Protein AF-A0A6L4Z5T8-F1 (afdb_monomer_lite)

Foldseek 3Di:
DVQADCVDPVRPDDPLVVVCLVVLVLPPQDDPSDHQFKDKDLDQDDPPQQQPFDADPVRHGFWGWHAWDPQQNCSVPPDDSVRTITMTTGVSNVVSCCCRVVVNCVVVVVDDDDD

Sequence (115 aa):
MEKDNPAIYDYDVPARLRELFETKDFGRYAVHGDVPVCFTASNHTSGGNSGSPVVNGRGELIGINFDRNWEGTMSDIMYDPEMCRNISLDIRYVLFIIDKFAGAGYLLEEMEIVE

Radius of gyration: 16.22 Å; chains: 1; bounding box: 43×35×36 Å

pLDDT: mean 97.75, std 1.59, range [83.44, 98.81]

Secondary structure (DSSP, 8-state):
-TT--TTSGGG---HHHHHHHHHT--GGG-BTTB---EEEE-----TT-TTPEEE-TTS-EEEEEEEE-GGGGGGGT---TTT--EEEEEHHHHHHIIIIIT--THHHHTS----

Structure (mmCIF, N/CA/C/O backbone):
data_AF-A0A6L4Z5T8-F1
#
_entry.id   AF-A0A6L4Z5T8-F1
#
loop_
_atom_site.group_PDB
_atom_site.id
_atom_site.type_symbol
_atom_site.label_atom_id
_atom_site.label_alt_id
_atom_site.label_comp_id
_atom_site.label_asym_id
_atom_site.label_entity_id
_atom_site.label_seq_id
_atom_site.pdbx_PDB_ins_code
_atom_site.Cartn_x
_atom_site.Cartn_y
_atom_site.Cartn_z
_atom_site.occupancy
_atom_site.B_iso_or_equiv
_atom_site.auth_seq_id
_atom_site.auth_comp_id
_atom_site.auth_asym_id
_atom_site.auth_atom_id
_atom_site.pdbx_PDB_model_num
ATOM 1 N N . MET A 1 1 ? -7.850 -6.133 -7.694 1.00 95.38 1 MET A N 1
ATOM 2 C CA . MET A 1 1 ? -8.699 -7.158 -8.337 1.00 95.38 1 MET A CA 1
ATOM 3 C C . MET A 1 1 ? -8.575 -7.195 -9.850 1.00 95.38 1 MET A C 1
ATOM 5 O O . MET A 1 1 ? -8.649 -8.279 -10.390 1.00 95.38 1 MET A O 1
ATOM 9 N N . GLU A 1 2 ? -8.312 -6.086 -10.546 1.00 97.94 2 GLU A N 1
ATOM 10 C CA . GLU A 1 2 ? -8.139 -6.094 -12.016 1.00 97.94 2 GLU A CA 1
ATOM 11 C C . GLU A 1 2 ? -7.093 -7.095 -12.538 1.00 97.94 2 GLU A C 1
ATOM 13 O O . GLU A 1 2 ? -7.243 -7.626 -13.632 1.00 97.94 2 GLU A O 1
ATOM 18 N N . LYS A 1 3 ? -6.037 -7.356 -11.754 1.00 97.88 3 LYS A N 1
ATOM 19 C CA . LYS A 1 3 ? -4.994 -8.336 -12.086 1.00 97.88 3 LYS A CA 1
ATOM 20 C C . LYS A 1 3 ? -5.313 -9.772 -11.656 1.00 97.88 3 LYS A C 1
ATOM 22 O O . LYS A 1 3 ? -4.536 -10.642 -12.009 1.00 97.88 3 LYS A O 1
ATOM 27 N N . ASP A 1 4 ? -6.380 -10.022 -10.892 1.00 97.62 4 ASP A N 1
ATOM 28 C CA . ASP A 1 4 ? -6.680 -11.357 -10.352 1.00 97.62 4 ASP A CA 1
ATOM 29 C C . ASP A 1 4 ? -6.933 -12.363 -11.481 1.00 97.62 4 ASP A C 1
ATOM 31 O O . ASP A 1 4 ? -7.796 -12.160 -12.337 1.00 97.62 4 ASP A O 1
ATOM 35 N N . ASN A 1 5 ? -6.158 -13.443 -11.485 1.00 97.56 5 ASN A N 1
ATOM 36 C CA . ASN A 1 5 ? -6.266 -14.520 -12.451 1.00 97.56 5 ASN A CA 1
ATOM 37 C C . ASN A 1 5 ? -5.824 -15.851 -11.814 1.00 97.56 5 ASN A C 1
ATOM 39 O O . ASN A 1 5 ? -4.626 -16.132 -11.783 1.00 97.56 5 ASN A O 1
ATOM 43 N N . PRO A 1 6 ? -6.769 -16.718 -11.397 1.00 95.94 6 PRO A N 1
ATOM 44 C CA . PRO A 1 6 ? -6.464 -18.009 -10.771 1.00 95.94 6 PRO A CA 1
ATOM 45 C C . PRO A 1 6 ? -5.656 -18.979 -11.646 1.00 95.94 6 PRO A C 1
ATOM 47 O O . PRO A 1 6 ? -5.128 -19.971 -11.151 1.00 95.94 6 PRO A O 1
ATOM 50 N N . ALA A 1 7 ? -5.578 -18.737 -12.959 1.00 98.00 7 ALA A N 1
ATOM 51 C CA . ALA A 1 7 ? -4.770 -19.550 -13.865 1.00 98.00 7 ALA A CA 1
ATOM 52 C C . ALA A 1 7 ? -3.282 -19.150 -13.871 1.00 98.00 7 ALA A C 1
ATOM 54 O O . ALA A 1 7 ? -2.461 -19.894 -14.407 1.00 98.00 7 ALA A O 1
ATOM 55 N N . ILE A 1 8 ? -2.925 -17.990 -13.307 1.00 98.06 8 ILE A N 1
ATOM 56 C CA . ILE A 1 8 ? -1.548 -17.495 -13.226 1.00 98.06 8 ILE A CA 1
ATOM 57 C C . ILE A 1 8 ? -1.142 -17.456 -11.755 1.00 98.06 8 ILE A C 1
ATOM 59 O O . ILE A 1 8 ? -1.673 -16.656 -10.996 1.00 98.06 8 ILE A O 1
ATOM 63 N N . TYR A 1 9 ? -0.166 -18.284 -11.371 1.00 96.38 9 TYR A N 1
ATOM 64 C CA . TYR A 1 9 ? 0.299 -18.414 -9.982 1.00 96.38 9 TYR A CA 1
ATOM 65 C C . TYR A 1 9 ? 0.595 -17.062 -9.307 1.00 96.38 9 TYR A C 1
ATOM 67 O O . TYR A 1 9 ? 0.124 -16.820 -8.201 1.00 96.38 9 TYR A O 1
ATOM 75 N N . ASP A 1 10 ? 1.298 -16.155 -9.995 1.00 97.12 10 ASP A N 1
ATOM 76 C CA . ASP A 1 10 ? 1.667 -14.834 -9.456 1.00 97.12 10 ASP A CA 1
ATOM 77 C C . ASP A 1 10 ? 0.472 -13.881 -9.269 1.00 97.12 10 ASP A C 1
ATOM 79 O O . ASP A 1 10 ? 0.594 -12.842 -8.617 1.00 97.12 10 ASP A O 1
ATOM 83 N N . TYR A 1 11 ? -0.678 -14.206 -9.862 1.00 97.75 11 TYR A N 1
ATOM 84 C CA . TYR A 1 11 ? -1.869 -13.364 -9.887 1.00 97.75 11 TYR A CA 1
ATOM 85 C C . TYR A 1 11 ? -3.116 -14.044 -9.306 1.00 97.75 11 TYR A C 1
ATOM 87 O O . TYR A 1 11 ? -4.203 -13.479 -9.408 1.00 97.75 11 TYR A O 1
ATOM 95 N N . ASP A 1 12 ? -2.988 -15.209 -8.668 1.00 98.00 12 ASP A N 1
ATOM 96 C CA . ASP A 1 12 ? -4.098 -15.834 -7.947 1.00 98.00 12 ASP A CA 1
ATOM 97 C C . ASP A 1 12 ? -4.300 -15.155 -6.585 1.00 98.00 12 ASP A C 1
ATOM 99 O O . ASP A 1 12 ? -3.529 -15.340 -5.640 1.00 98.00 12 ASP A O 1
ATOM 103 N N . VAL A 1 13 ? -5.339 -14.326 -6.478 1.00 98.12 13 VAL A N 1
ATOM 104 C CA . VAL A 1 13 ? -5.644 -13.612 -5.234 1.00 98.12 13 VAL A CA 1
ATOM 105 C C . VAL A 1 13 ? -6.329 -14.548 -4.223 1.00 98.12 13 VAL A C 1
ATOM 107 O O . VAL A 1 13 ? -7.315 -15.202 -4.557 1.00 98.12 13 VAL A O 1
ATOM 110 N N . PRO A 1 14 ? -5.917 -14.583 -2.941 1.00 98.12 14 PRO A N 1
ATOM 111 C CA . PRO A 1 14 ? -6.576 -15.422 -1.942 1.00 98.12 14 PRO A CA 1
ATOM 112 C C . PRO A 1 14 ? -8.081 -15.139 -1.810 1.00 98.12 14 PRO A C 1
ATOM 114 O O . PRO A 1 14 ? -8.5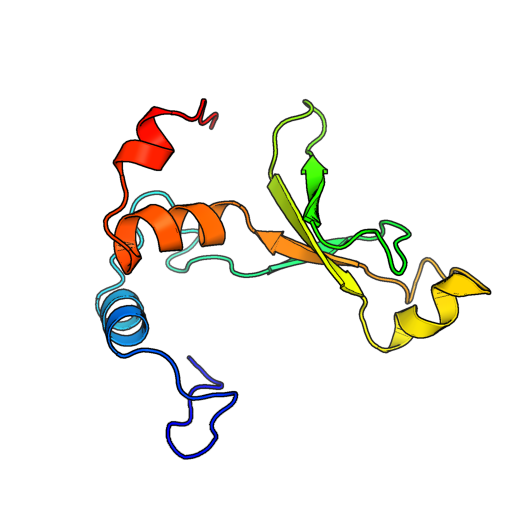03 -13.983 -1.734 1.00 98.12 14 PRO A O 1
ATOM 117 N N . ALA A 1 15 ? -8.894 -16.194 -1.688 1.00 97.81 15 ALA A N 1
ATOM 118 C CA . ALA A 1 15 ? -10.358 -16.089 -1.626 1.00 97.81 15 ALA A CA 1
ATOM 119 C C . ALA A 1 15 ? -10.861 -15.129 -0.531 1.00 97.81 15 ALA A C 1
ATOM 121 O O . ALA A 1 15 ? -11.767 -14.338 -0.774 1.00 97.81 15 ALA A O 1
ATOM 122 N N . ARG A 1 16 ? -10.222 -15.132 0.646 1.00 97.94 16 ARG A N 1
ATOM 123 C CA . ARG A 1 16 ? -10.554 -14.211 1.744 1.00 97.94 16 ARG A CA 1
ATOM 124 C C . ARG A 1 16 ? -10.357 -12.740 1.363 1.00 97.94 16 ARG A C 1
ATOM 126 O O . ARG A 1 16 ? -11.145 -11.892 1.761 1.00 97.94 16 ARG A O 1
ATOM 133 N N . LEU A 1 17 ? -9.326 -12.424 0.579 1.00 98.19 17 LEU A N 1
ATOM 134 C CA . LEU A 1 17 ? -9.083 -11.053 0.131 1.00 98.19 17 LEU A CA 1
ATOM 135 C C . LEU A 1 17 ? -10.091 -10.628 -0.95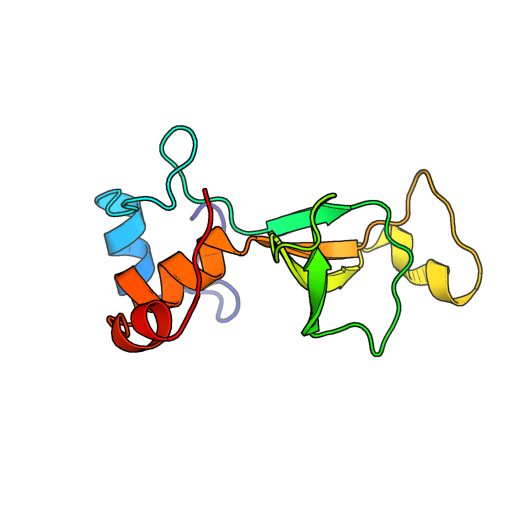1 1.00 98.19 17 LEU A C 1
ATOM 137 O O . LEU A 1 17 ? -10.489 -9.464 -0.972 1.00 98.19 17 LEU A O 1
ATOM 141 N N . ARG A 1 18 ? -10.552 -11.566 -1.797 1.00 97.75 18 ARG A N 1
ATOM 142 C CA . ARG A 1 18 ? -11.677 -11.333 -2.725 1.00 97.75 18 ARG A CA 1
ATOM 143 C C . ARG A 1 18 ? -12.958 -11.001 -1.963 1.00 97.75 18 ARG A C 1
ATOM 145 O O . ARG A 1 18 ? -13.560 -9.969 -2.230 1.00 97.75 18 ARG A O 1
ATOM 152 N N . GLU A 1 19 ? -13.309 -11.810 -0.966 1.00 98.25 19 GLU A N 1
ATOM 153 C CA . GLU A 1 19 ? -14.491 -11.599 -0.120 1.00 98.25 19 GLU A CA 1
ATOM 154 C C . GLU A 1 19 ? -14.465 -10.224 0.566 1.00 98.25 19 GLU A C 1
ATOM 156 O O . GLU A 1 19 ? -15.440 -9.475 0.497 1.00 98.25 19 GLU A O 1
ATOM 161 N N . LEU A 1 20 ? -13.339 -9.848 1.187 1.00 98.31 20 LEU A N 1
ATOM 162 C CA . LEU A 1 20 ? -13.180 -8.531 1.815 1.00 98.31 20 LEU A CA 1
ATOM 163 C C . LEU A 1 20 ? -13.358 -7.385 0.809 1.00 98.31 20 LEU A C 1
ATOM 165 O O . LEU A 1 20 ? -13.954 -6.360 1.134 1.00 98.31 20 LEU A O 1
ATOM 169 N N . PHE A 1 21 ? -12.862 -7.555 -0.419 1.00 97.88 21 PHE A N 1
ATOM 170 C CA . PHE A 1 21 ? -13.015 -6.563 -1.479 1.00 97.88 21 PHE A CA 1
ATOM 171 C C . PHE A 1 21 ? -14.455 -6.453 -1.997 1.00 97.88 21 PHE A C 1
ATOM 173 O O . PHE A 1 21 ? -14.931 -5.340 -2.219 1.00 97.88 21 PHE A O 1
ATOM 180 N N . GLU A 1 22 ? -15.147 -7.577 -2.183 1.00 97.44 22 GLU A N 1
ATOM 181 C CA . GLU A 1 22 ? -16.538 -7.628 -2.654 1.00 97.44 22 GLU A CA 1
ATOM 182 C C . GLU A 1 22 ? -17.509 -7.051 -1.622 1.00 97.44 22 GLU A C 1
ATOM 184 O O . GLU A 1 22 ? -18.402 -6.277 -1.963 1.00 97.44 22 GLU A O 1
ATOM 189 N N . THR A 1 23 ? -17.304 -7.389 -0.348 1.00 97.94 23 THR A N 1
ATOM 190 C CA . THR A 1 23 ? -18.126 -6.908 0.774 1.00 97.94 23 THR A CA 1
ATOM 191 C C . THR A 1 23 ? -17.763 -5.496 1.226 1.00 97.94 23 THR A C 1
ATOM 193 O O . THR A 1 23 ? -18.519 -4.891 1.986 1.00 97.94 23 THR A O 1
ATOM 196 N N . LYS A 1 24 ? -16.626 -4.962 0.757 1.00 97.75 24 LYS A N 1
ATOM 197 C CA . LYS A 1 24 ? -16.068 -3.664 1.165 1.00 97.75 24 LYS A CA 1
ATOM 198 C C . LYS A 1 24 ? -15.861 -3.557 2.683 1.00 97.75 24 LYS A C 1
ATOM 200 O O . LYS A 1 24 ? -15.949 -2.464 3.247 1.00 97.75 24 LYS A O 1
ATOM 205 N N . ASP A 1 25 ? -15.546 -4.671 3.353 1.00 97.75 25 ASP A N 1
ATOM 206 C CA . ASP A 1 25 ? -15.234 -4.702 4.790 1.00 97.75 25 ASP A CA 1
ATOM 207 C C . ASP A 1 25 ? -13.817 -4.167 5.073 1.00 97.75 25 ASP A C 1
ATOM 209 O O . ASP A 1 25 ? -12.902 -4.875 5.493 1.00 97.75 25 ASP A O 1
ATOM 213 N N . PHE A 1 26 ? -13.623 -2.882 4.792 1.00 98.00 26 PHE A N 1
ATOM 214 C CA . PHE A 1 26 ? -12.337 -2.194 4.884 1.00 98.00 26 PHE A CA 1
ATOM 215 C C . PHE A 1 26 ? -12.144 -1.445 6.206 1.00 98.00 26 PHE A C 1
ATOM 217 O O . PHE A 1 26 ? -11.025 -1.062 6.538 1.00 98.00 26 PHE A O 1
ATOM 224 N N . GLY A 1 27 ? -13.214 -1.232 6.979 1.00 96.50 27 GLY A N 1
ATOM 225 C CA . GLY A 1 27 ? -13.156 -0.525 8.260 1.00 96.50 27 GLY A CA 1
ATOM 226 C C . GLY A 1 27 ? -12.474 0.846 8.161 1.00 96.50 27 GLY A C 1
ATOM 227 O O . GLY A 1 27 ? -12.707 1.607 7.222 1.00 96.50 27 GLY A O 1
ATOM 228 N N . ARG A 1 28 ? -11.605 1.152 9.134 1.00 95.94 28 ARG A N 1
ATOM 229 C CA . ARG A 1 28 ? -10.890 2.440 9.226 1.00 95.94 28 ARG A CA 1
ATOM 230 C C . ARG A 1 28 ? -9.794 2.644 8.171 1.00 95.94 28 ARG A C 1
ATOM 232 O O . ARG A 1 28 ? -9.244 3.734 8.080 1.00 95.94 28 ARG A O 1
ATOM 239 N N . TYR A 1 29 ? -9.457 1.615 7.395 1.00 97.75 29 TYR A N 1
ATOM 240 C CA . TYR A 1 29 ? -8.388 1.674 6.389 1.00 97.75 29 TYR A CA 1
ATOM 241 C C . TYR A 1 29 ? -8.881 2.201 5.034 1.00 97.75 29 TYR A C 1
ATOM 243 O O . TYR A 1 29 ? -8.075 2.440 4.134 1.00 97.75 29 TYR A O 1
ATOM 251 N N . ALA A 1 30 ? -10.199 2.372 4.883 1.00 97.62 30 ALA A N 1
ATOM 252 C CA . ALA A 1 30 ? -10.820 2.844 3.657 1.00 97.62 30 ALA A CA 1
ATOM 253 C C . ALA A 1 30 ? -10.545 4.332 3.395 1.00 97.62 30 ALA A C 1
ATOM 255 O O . ALA A 1 30 ? -10.699 5.187 4.265 1.00 97.62 30 ALA A O 1
ATOM 256 N N . VAL A 1 31 ? -10.238 4.648 2.144 1.00 96.94 31 VAL A N 1
ATOM 257 C CA . VAL A 1 31 ? -10.069 5.994 1.604 1.00 96.94 31 VAL A CA 1
ATOM 258 C C . VAL A 1 31 ? -10.899 6.069 0.333 1.00 96.94 31 VAL A C 1
ATOM 260 O O . VAL A 1 31 ? -10.670 5.317 -0.609 1.00 96.94 31 VAL A O 1
ATOM 263 N N . HIS A 1 32 ? -11.902 6.946 0.314 1.00 95.12 32 HIS A N 1
ATOM 264 C CA . HIS A 1 32 ? -12.832 7.079 -0.818 1.00 95.12 32 HIS A CA 1
ATOM 265 C C . HIS A 1 32 ? -13.496 5.757 -1.258 1.00 95.12 32 HIS A C 1
ATOM 267 O O . HIS A 1 32 ? -13.853 5.599 -2.420 1.00 95.12 32 HIS A O 1
ATOM 273 N N . GLY A 1 33 ? -13.700 4.824 -0.321 1.00 95.00 33 GLY A N 1
ATOM 274 C CA . GLY A 1 33 ? -14.362 3.540 -0.578 1.00 95.00 33 GLY A CA 1
ATOM 275 C C . GLY A 1 33 ? -13.434 2.384 -0.964 1.00 95.00 33 GLY A C 1
ATOM 276 O O . GLY A 1 33 ? -13.935 1.279 -1.156 1.00 95.00 33 GLY A O 1
ATOM 277 N N . ASP A 1 34 ? -12.116 2.600 -1.017 1.00 96.69 34 ASP A N 1
ATOM 278 C CA . ASP A 1 34 ? -11.113 1.568 -1.316 1.00 96.69 34 ASP A CA 1
ATOM 279 C C . ASP A 1 34 ? -9.946 1.585 -0.318 1.00 96.69 34 ASP A C 1
ATOM 281 O O . ASP A 1 34 ? -9.796 2.522 0.461 1.00 96.69 34 ASP A O 1
ATOM 285 N N . VAL A 1 35 ? -9.109 0.542 -0.321 1.00 97.94 35 VAL A N 1
ATOM 286 C CA . VAL A 1 35 ? -7.902 0.471 0.522 1.00 97.94 35 VAL A CA 1
ATOM 287 C C . VAL A 1 35 ? -6.670 0.765 -0.338 1.00 97.94 35 VAL A C 1
ATOM 289 O O . VAL A 1 35 ? -6.423 0.035 -1.303 1.00 97.94 35 VAL A O 1
ATOM 292 N N . PRO A 1 36 ? -5.877 1.805 -0.026 1.00 98.25 36 PRO A N 1
ATOM 293 C CA . PRO A 1 36 ? -4.631 2.072 -0.737 1.00 98.25 36 PRO A CA 1
ATOM 294 C C . PRO A 1 36 ? -3.631 0.951 -0.452 1.00 98.25 36 PRO A C 1
ATOM 296 O O . PRO A 1 36 ? -3.459 0.580 0.700 1.00 98.25 36 PRO A O 1
ATOM 299 N N . VAL A 1 37 ? -2.985 0.413 -1.492 1.00 98.62 37 VAL A N 1
ATOM 300 C CA . VAL A 1 37 ? -2.068 -0.741 -1.377 1.00 98.62 37 VAL A CA 1
ATOM 301 C C . VAL A 1 37 ? -0.608 -0.294 -1.311 1.00 98.62 37 VAL A C 1
ATOM 303 O O . VAL A 1 37 ? 0.120 -0.644 -0.385 1.00 98.62 37 VAL A O 1
ATOM 306 N N . CYS A 1 38 ? -0.188 0.505 -2.291 1.00 98.81 38 CYS A N 1
ATOM 307 C CA . CYS A 1 38 ? 1.174 1.010 -2.420 1.00 98.81 38 CYS A CA 1
ATOM 308 C C . CYS A 1 38 ? 1.159 2.478 -2.837 1.00 98.81 38 CYS A C 1
ATOM 310 O O . CYS A 1 38 ? 0.189 2.964 -3.421 1.00 98.81 38 CYS A O 1
ATOM 312 N N . PHE A 1 39 ? 2.284 3.149 -2.621 1.00 98.81 39 PHE A N 1
ATOM 313 C CA . PHE A 1 39 ? 2.563 4.471 -3.160 1.00 98.81 39 PHE A CA 1
ATOM 314 C C . PHE A 1 39 ? 4.025 4.571 -3.604 1.00 98.81 39 PHE A C 1
ATOM 316 O O . PHE A 1 39 ? 4.867 3.738 -3.259 1.00 98.81 39 PHE A O 1
ATOM 323 N N . THR A 1 40 ? 4.323 5.609 -4.380 1.00 98.62 40 THR A N 1
ATOM 324 C CA . THR A 1 40 ? 5.686 5.946 -4.795 1.00 98.62 40 THR A CA 1
ATOM 325 C C . THR A 1 40 ? 6.110 7.287 -4.228 1.00 98.62 40 THR A C 1
ATOM 327 O O . THR A 1 40 ? 5.276 8.184 -4.098 1.00 98.62 40 THR A O 1
ATOM 330 N N . ALA A 1 41 ? 7.403 7.462 -3.983 1.00 98.19 41 ALA A N 1
ATOM 331 C CA . ALA A 1 41 ? 7.977 8.746 -3.606 1.00 98.19 41 ALA A CA 1
ATOM 332 C C . ALA A 1 41 ? 9.313 8.991 -4.328 1.00 98.19 41 ALA A C 1
ATOM 334 O O . ALA A 1 41 ? 9.831 8.132 -5.043 1.00 98.19 41 ALA A O 1
ATOM 335 N N . SER A 1 42 ? 9.847 10.205 -4.198 1.00 98.06 42 SER A N 1
ATOM 336 C CA . SER A 1 42 ? 11.114 10.624 -4.812 1.00 98.06 42 SER A CA 1
ATOM 337 C C . SER A 1 42 ? 12.313 10.374 -3.889 1.00 98.06 42 SER A C 1
ATOM 339 O O . SER A 1 42 ? 13.269 11.149 -3.883 1.00 98.06 42 SER A O 1
ATOM 341 N N . ASN A 1 43 ? 12.242 9.350 -3.036 1.00 98.25 43 ASN A N 1
ATOM 342 C CA . ASN A 1 43 ? 13.350 8.973 -2.169 1.00 98.25 43 ASN A CA 1
ATOM 343 C C . ASN A 1 43 ? 14.381 8.180 -2.980 1.00 98.25 43 ASN A C 1
ATOM 345 O O . ASN A 1 43 ? 14.040 7.226 -3.682 1.00 98.25 43 ASN A O 1
ATOM 349 N N . HIS A 1 44 ? 15.658 8.540 -2.854 1.00 98.44 44 HIS A N 1
ATOM 350 C CA . HIS A 1 44 ? 16.744 7.786 -3.474 1.00 98.44 44 HIS A CA 1
ATOM 351 C C . HIS A 1 44 ? 17.014 6.517 -2.662 1.00 98.44 44 HIS A C 1
ATOM 353 O O . HIS A 1 44 ? 17.551 6.575 -1.559 1.00 98.44 44 HIS A O 1
ATOM 359 N N . THR A 1 45 ? 16.610 5.369 -3.201 1.00 98.31 45 THR A N 1
ATOM 360 C CA . THR A 1 45 ? 16.821 4.052 -2.587 1.00 98.31 45 THR A CA 1
ATOM 361 C C . THR A 1 45 ? 17.657 3.154 -3.498 1.00 98.31 45 THR A C 1
ATOM 363 O O . THR A 1 45 ? 17.852 3.439 -4.680 1.00 98.31 45 THR A O 1
ATOM 366 N N . SER A 1 46 ? 18.172 2.068 -2.925 1.00 97.69 46 SER A N 1
ATOM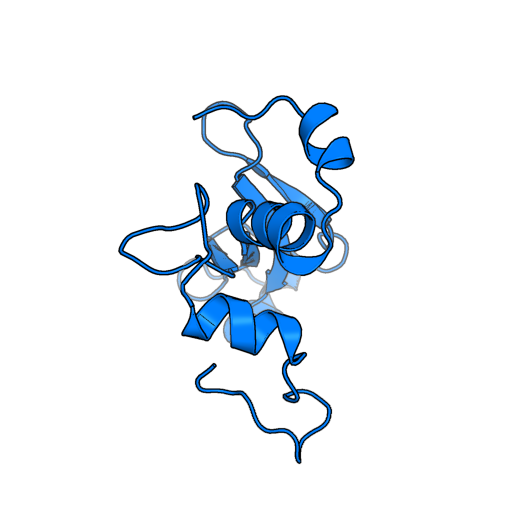 367 C CA . SER A 1 46 ? 18.880 0.986 -3.617 1.00 97.69 46 SER A CA 1
ATOM 368 C C . SER A 1 46 ? 18.722 -0.336 -2.850 1.00 97.69 46 SER A C 1
ATOM 370 O O . SER A 1 46 ? 18.053 -0.376 -1.810 1.00 97.69 46 SER A O 1
ATOM 372 N N . GLY A 1 47 ? 19.343 -1.414 -3.336 1.00 96.75 47 GLY A N 1
ATOM 373 C CA . GLY A 1 47 ? 19.446 -2.682 -2.616 1.00 96.75 47 GLY A CA 1
ATOM 374 C C . GLY A 1 47 ? 19.940 -2.472 -1.179 1.00 96.75 47 GLY A C 1
ATOM 375 O O . GLY A 1 47 ? 20.859 -1.696 -0.933 1.00 96.75 47 GLY A O 1
ATOM 376 N N . GLY A 1 48 ? 19.278 -3.126 -0.223 1.00 97.38 48 GLY A N 1
ATOM 377 C CA . GLY A 1 48 ? 19.478 -2.906 1.216 1.00 97.38 48 GLY A CA 1
ATOM 378 C C . GLY A 1 48 ? 18.429 -2.000 1.874 1.00 97.38 48 GLY A C 1
ATOM 379 O O . GLY A 1 48 ? 18.320 -2.016 3.092 1.00 97.38 48 GLY A O 1
ATOM 380 N N . ASN A 1 49 ? 17.610 -1.278 1.097 1.00 98.38 49 ASN A N 1
ATOM 381 C CA . ASN A 1 49 ? 16.492 -0.477 1.626 1.00 98.38 49 ASN A CA 1
ATOM 382 C C . ASN A 1 49 ? 15.158 -1.240 1.717 1.00 98.38 49 ASN A C 1
ATOM 384 O O . ASN A 1 49 ? 14.117 -0.643 2.001 1.00 98.38 49 ASN A O 1
ATOM 388 N N . SER A 1 50 ? 15.136 -2.540 1.422 1.00 98.25 50 SER A N 1
ATOM 389 C CA . SER A 1 50 ? 13.937 -3.356 1.622 1.00 98.25 50 SER A CA 1
ATOM 390 C C . SER A 1 50 ? 13.621 -3.430 3.117 1.00 98.25 50 SER A C 1
ATOM 392 O O . SER A 1 50 ? 14.465 -3.836 3.911 1.00 98.25 50 SER A O 1
ATOM 394 N N . GLY A 1 51 ? 12.413 -3.020 3.497 1.00 98.19 51 GLY A N 1
ATOM 395 C CA . GLY A 1 51 ? 11.986 -2.904 4.890 1.00 98.19 51 GLY A CA 1
ATOM 396 C C . GLY A 1 51 ? 12.245 -1.537 5.531 1.00 98.19 51 GLY A C 1
ATOM 397 O O . GLY A 1 51 ? 11.867 -1.347 6.685 1.00 98.19 51 GLY A O 1
ATOM 398 N N . SER A 1 52 ? 12.850 -0.573 4.823 1.00 98.75 52 SER A N 1
ATOM 399 C CA . SER A 1 52 ? 13.077 0.765 5.383 1.00 98.75 52 SER A CA 1
ATOM 400 C C . SER A 1 52 ? 11.748 1.457 5.731 1.00 98.75 52 SER A C 1
ATOM 402 O O . SER A 1 52 ? 10.835 1.465 4.895 1.00 98.75 52 SER A O 1
ATOM 404 N N . PRO A 1 53 ? 11.625 2.075 6.922 1.00 98.56 53 PRO A N 1
ATOM 405 C CA . PRO A 1 53 ? 10.428 2.814 7.296 1.00 98.56 53 PRO A CA 1
ATOM 406 C C . PRO A 1 53 ? 10.320 4.107 6.483 1.00 98.56 53 PRO A C 1
ATOM 408 O O . PRO A 1 53 ? 11.283 4.867 6.364 1.00 98.56 53 PRO A O 1
ATOM 411 N N . VAL A 1 54 ? 9.130 4.381 5.955 1.00 98.69 54 VAL A N 1
ATOM 412 C CA . VAL A 1 54 ? 8.782 5.673 5.357 1.00 98.69 54 VAL A CA 1
ATOM 413 C C . VAL A 1 54 ? 7.979 6.454 6.383 1.00 98.69 54 VAL A C 1
ATOM 415 O O . VAL A 1 54 ? 6.927 5.990 6.820 1.00 98.69 54 VAL A O 1
ATOM 418 N N . VAL A 1 55 ? 8.471 7.632 6.769 1.00 98.50 55 VAL A N 1
ATOM 419 C CA . VAL A 1 55 ? 7.860 8.467 7.811 1.00 98.50 55 VAL A CA 1
ATOM 420 C C . VAL A 1 55 ? 7.342 9.791 7.257 1.00 98.50 55 VAL A C 1
ATOM 422 O O . VAL A 1 55 ? 7.878 10.320 6.283 1.00 98.50 55 VAL A O 1
ATOM 425 N N . ASN A 1 56 ? 6.296 10.334 7.880 1.00 98.19 56 ASN A N 1
ATOM 426 C CA . ASN A 1 56 ? 5.791 11.670 7.564 1.00 98.19 56 ASN A CA 1
ATOM 427 C C . ASN A 1 56 ? 6.606 12.781 8.261 1.00 98.19 56 ASN A C 1
ATOM 429 O O . ASN A 1 56 ? 7.575 12.521 8.974 1.00 98.19 56 ASN A O 1
ATOM 433 N N . GLY A 1 57 ? 6.194 14.044 8.091 1.00 98.19 57 GLY A N 1
ATOM 434 C CA . GLY A 1 57 ? 6.874 15.208 8.682 1.00 98.19 57 GLY A CA 1
ATOM 435 C C . GLY A 1 57 ? 6.903 15.256 10.219 1.00 98.19 57 GLY A C 1
ATOM 436 O O . GLY A 1 57 ? 7.590 16.111 10.772 1.00 98.19 57 GLY A O 1
ATOM 437 N N . ARG A 1 58 ? 6.181 14.361 10.906 1.00 98.12 58 ARG A N 1
ATOM 438 C CA . ARG A 1 58 ? 6.185 14.200 12.370 1.00 98.12 58 ARG A CA 1
ATOM 439 C C . ARG A 1 58 ? 6.966 12.968 12.839 1.00 98.12 58 ARG A C 1
ATOM 441 O O . ARG A 1 58 ? 7.067 12.747 14.039 1.00 98.12 58 ARG A O 1
ATOM 448 N N . GLY A 1 59 ? 7.536 12.185 11.922 1.00 98.06 59 GLY A N 1
ATOM 449 C CA . GLY A 1 59 ? 8.246 10.947 12.252 1.00 98.06 59 GLY A CA 1
ATOM 450 C C . GLY A 1 59 ? 7.338 9.726 12.431 1.00 98.06 59 GLY A C 1
ATOM 451 O O . GLY A 1 59 ? 7.810 8.691 12.891 1.00 98.06 59 GLY A O 1
ATOM 452 N N . GLU A 1 60 ? 6.060 9.814 12.059 1.00 98.69 60 GLU A N 1
ATOM 453 C CA . GLU A 1 60 ? 5.110 8.700 12.157 1.00 98.69 60 GLU A CA 1
ATOM 454 C C . GLU A 1 60 ? 5.212 7.808 10.914 1.00 98.69 60 GLU A C 1
ATOM 456 O O . GLU A 1 60 ? 5.365 8.310 9.795 1.00 98.69 60 GLU A O 1
ATOM 461 N N . LEU A 1 61 ? 5.114 6.490 11.098 1.00 98.62 61 LEU A N 1
ATOM 462 C CA . LEU A 1 61 ? 5.222 5.506 10.021 1.00 98.62 61 LEU A CA 1
ATOM 463 C C . LEU A 1 61 ? 4.019 5.592 9.071 1.00 98.62 61 LEU A C 1
ATOM 465 O O . LEU A 1 61 ? 2.882 5.387 9.483 1.00 98.62 61 LEU A O 1
ATOM 469 N N . ILE A 1 62 ? 4.279 5.834 7.786 1.00 98.56 62 ILE A N 1
ATOM 470 C CA . ILE A 1 62 ? 3.255 5.897 6.728 1.00 98.56 62 ILE A CA 1
ATOM 471 C C . ILE A 1 62 ? 3.423 4.822 5.653 1.00 98.56 62 ILE A C 1
ATOM 473 O O . ILE A 1 62 ? 2.505 4.576 4.870 1.00 98.56 62 ILE A O 1
ATOM 477 N N . GLY A 1 63 ? 4.571 4.149 5.613 1.00 98.62 63 GLY A N 1
ATOM 478 C CA . GLY A 1 63 ? 4.792 3.060 4.676 1.00 98.62 63 GLY A CA 1
ATOM 479 C C . GLY A 1 63 ? 6.076 2.291 4.920 1.00 98.62 63 GLY A C 1
ATOM 480 O O . GLY A 1 63 ? 6.885 2.645 5.776 1.00 98.62 63 GLY A O 1
ATOM 481 N N . ILE A 1 64 ? 6.254 1.228 4.143 1.00 98.81 64 ILE A N 1
ATOM 482 C CA . ILE A 1 64 ? 7.427 0.352 4.206 1.00 98.81 64 ILE A CA 1
ATOM 483 C C . ILE A 1 64 ? 7.988 0.218 2.796 1.00 98.81 64 ILE A C 1
ATOM 485 O O . ILE A 1 64 ? 7.304 -0.273 1.896 1.00 98.81 64 ILE A O 1
ATOM 489 N N . ASN A 1 65 ? 9.224 0.663 2.595 1.00 98.81 65 ASN A N 1
ATOM 490 C CA . ASN A 1 65 ? 9.882 0.576 1.300 1.00 98.81 65 ASN A CA 1
ATOM 491 C C . ASN A 1 65 ? 10.173 -0.885 0.940 1.00 98.81 65 ASN A C 1
ATOM 493 O O . ASN A 1 65 ? 10.680 -1.634 1.777 1.00 98.81 65 ASN A O 1
ATOM 497 N N . PHE A 1 66 ? 9.921 -1.284 -0.306 1.00 98.69 66 PHE A N 1
ATOM 498 C CA . PHE A 1 66 ? 10.251 -2.641 -0.752 1.00 98.69 66 PHE A CA 1
ATOM 499 C C . PHE A 1 66 ? 10.956 -2.706 -2.105 1.00 98.69 66 PHE A C 1
ATOM 501 O O . PHE A 1 66 ? 11.704 -3.660 -2.312 1.00 98.69 66 PHE A O 1
ATOM 508 N N . ASP A 1 67 ? 10.783 -1.715 -2.987 1.00 98.50 67 ASP A N 1
ATOM 509 C CA . ASP A 1 67 ? 11.348 -1.779 -4.340 1.00 98.50 67 ASP A CA 1
ATOM 510 C C . ASP A 1 67 ? 11.559 -0.395 -4.987 1.00 98.50 67 ASP A C 1
ATOM 512 O O . ASP A 1 67 ? 11.404 0.648 -4.345 1.00 98.50 67 ASP A O 1
ATOM 516 N N . ARG A 1 68 ? 11.926 -0.387 -6.270 1.00 98.06 68 ARG A N 1
ATOM 517 C CA . ARG A 1 68 ? 12.094 0.780 -7.142 1.00 98.06 68 ARG A CA 1
ATOM 518 C C . ARG A 1 68 ? 11.385 0.560 -8.471 1.00 98.06 68 ARG A C 1
ATOM 520 O O . ARG A 1 68 ? 11.214 -0.570 -8.915 1.00 98.06 68 ARG A O 1
ATOM 527 N N . ASN A 1 69 ? 10.983 1.648 -9.123 1.00 98.31 69 ASN A N 1
ATOM 528 C CA . ASN A 1 69 ? 10.421 1.556 -10.466 1.00 98.31 69 ASN A CA 1
ATOM 529 C C . ASN A 1 69 ? 11.476 1.145 -11.503 1.00 98.31 69 ASN A C 1
ATOM 531 O O . ASN A 1 69 ? 12.682 1.296 -11.303 1.00 98.31 69 ASN A O 1
ATOM 535 N N . TRP A 1 70 ? 10.993 0.664 -12.647 1.00 98.25 70 TRP A N 1
ATOM 536 C CA . TRP A 1 70 ? 11.829 0.169 -13.737 1.00 98.25 70 TRP A CA 1
ATOM 537 C C . TRP A 1 70 ? 12.805 1.231 -14.271 1.00 98.25 70 TRP A C 1
ATOM 539 O O . TRP A 1 70 ? 14.002 0.972 -14.408 1.00 98.25 70 TRP A O 1
ATOM 549 N N . GLU A 1 71 ? 12.320 2.451 -14.505 1.00 97.62 71 GLU A N 1
ATOM 550 C CA . GLU A 1 71 ? 13.124 3.571 -15.008 1.00 97.62 71 GLU A CA 1
ATOM 551 C C . GLU A 1 71 ? 14.199 4.013 -1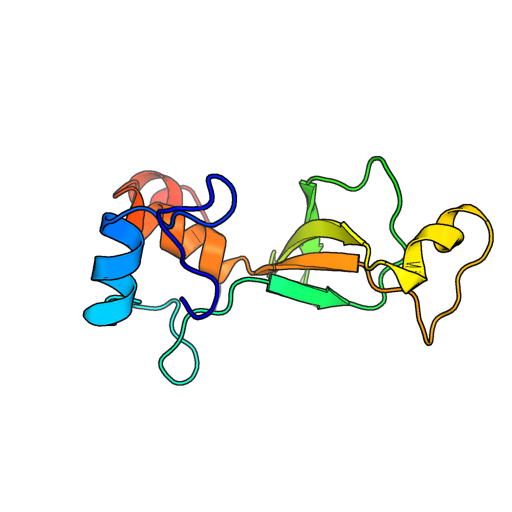4.000 1.00 97.62 71 GLU A C 1
ATOM 553 O O . GLU A 1 71 ? 15.237 4.545 -14.384 1.00 97.62 71 GLU A O 1
ATOM 558 N N . GLY A 1 72 ? 13.979 3.756 -12.708 1.00 96.50 72 GLY A N 1
ATOM 559 C CA . GLY A 1 72 ? 14.890 4.106 -11.621 1.00 96.50 72 GLY A CA 1
ATOM 560 C C . GLY A 1 72 ? 15.995 3.085 -11.358 1.00 96.50 72 GLY A C 1
ATOM 561 O O . GLY A 1 72 ? 16.811 3.299 -10.467 1.00 96.50 72 GLY A O 1
ATOM 562 N N . THR A 1 73 ? 16.070 1.981 -12.106 1.00 96.31 73 THR A N 1
ATOM 563 C CA . THR A 1 73 ? 17.082 0.927 -11.876 1.00 96.31 73 THR A CA 1
ATOM 564 C C . THR A 1 73 ? 18.523 1.428 -12.022 1.00 96.31 73 THR A C 1
ATOM 566 O O . THR A 1 73 ? 19.426 0.930 -11.353 1.00 96.31 73 THR A O 1
ATOM 569 N N . MET A 1 74 ? 18.741 2.470 -12.827 1.00 96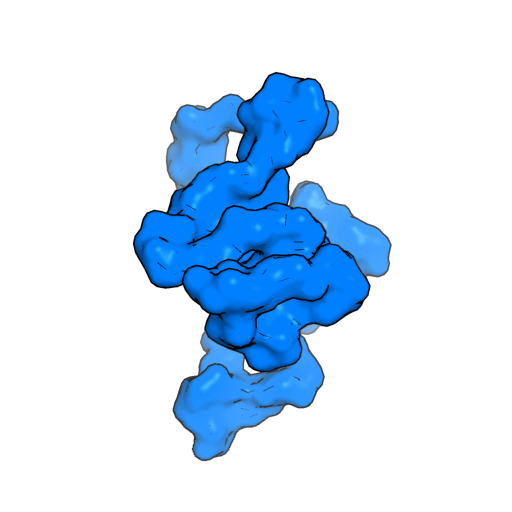.75 74 MET A N 1
ATOM 570 C CA . MET A 1 74 ? 20.036 3.139 -12.991 1.00 96.75 74 MET A CA 1
ATOM 571 C C . MET A 1 74 ? 20.462 4.022 -11.805 1.00 96.75 74 MET A C 1
ATOM 573 O O . MET A 1 74 ? 21.595 4.513 -11.799 1.00 96.75 74 MET A O 1
ATOM 577 N N . SER A 1 75 ? 19.602 4.216 -10.795 1.00 96.12 75 SER A N 1
ATOM 578 C CA . SER A 1 75 ? 19.846 5.135 -9.672 1.00 96.12 75 SER A CA 1
ATOM 579 C C . SER A 1 75 ? 21.045 4.757 -8.801 1.00 96.12 75 SER A C 1
ATOM 581 O O . SER A 1 75 ? 21.472 5.559 -7.974 1.00 96.12 75 SER A O 1
ATOM 583 N N . ASP A 1 76 ? 21.584 3.549 -8.966 1.00 97.19 76 ASP A N 1
ATOM 584 C CA . ASP A 1 76 ? 22.817 3.104 -8.306 1.00 97.19 76 ASP A CA 1
ATOM 585 C C . ASP A 1 76 ? 24.056 3.829 -8.850 1.00 97.19 76 ASP A C 1
ATOM 587 O O . ASP A 1 76 ? 25.068 3.933 -8.162 1.00 97.19 76 ASP A O 1
ATOM 591 N N . ILE A 1 77 ? 23.969 4.347 -10.078 1.00 97.56 77 ILE A N 1
ATOM 592 C CA . ILE A 1 77 ? 25.048 5.070 -10.759 1.00 97.56 77 ILE A CA 1
ATOM 593 C C . ILE A 1 77 ? 24.682 6.547 -10.916 1.00 97.56 77 ILE A C 1
ATOM 595 O O . ILE A 1 77 ? 25.503 7.417 -10.629 1.00 97.56 77 ILE A O 1
ATOM 599 N N . MET A 1 78 ? 23.461 6.843 -11.372 1.00 97.31 78 MET A N 1
ATOM 600 C CA . MET A 1 78 ? 23.000 8.212 -11.602 1.00 97.31 78 MET A CA 1
ATOM 601 C C . MET A 1 78 ? 21.530 8.358 -11.225 1.00 97.31 78 MET A C 1
ATOM 603 O O . MET A 1 78 ? 20.663 7.702 -11.796 1.00 97.31 78 MET A O 1
ATOM 607 N N . TYR A 1 79 ? 21.259 9.255 -10.279 1.00 97.94 79 TYR A N 1
ATOM 608 C CA . TYR A 1 79 ? 19.906 9.594 -9.862 1.00 97.94 79 TYR A CA 1
ATOM 609 C C . TYR A 1 79 ? 19.306 10.670 -10.774 1.00 97.94 79 TYR A C 1
ATOM 611 O O . TYR A 1 79 ? 19.870 11.757 -10.904 1.00 97.94 79 TYR A O 1
ATOM 619 N N . ASP A 1 80 ? 18.147 10.372 -11.359 1.00 97.94 80 ASP A N 1
ATOM 620 C CA . ASP A 1 80 ? 17.319 11.326 -12.100 1.00 97.94 80 ASP A CA 1
ATOM 621 C C . ASP A 1 80 ? 16.036 11.618 -11.293 1.00 97.94 80 ASP A C 1
ATOM 623 O O . ASP A 1 80 ? 15.207 10.714 -11.130 1.00 97.94 80 ASP A O 1
ATOM 627 N N . PRO A 1 81 ? 15.837 12.849 -10.778 1.00 97.25 81 PRO A N 1
ATOM 628 C CA . PRO A 1 81 ? 14.666 13.193 -9.973 1.00 97.25 81 PRO A CA 1
ATOM 629 C C . PRO A 1 81 ? 13.342 13.119 -10.746 1.00 97.25 81 PRO A C 1
ATOM 631 O O . PRO A 1 81 ? 12.288 12.989 -10.118 1.00 97.25 81 PRO A O 1
ATOM 634 N N . GLU A 1 82 ? 13.349 13.180 -12.077 1.00 97.56 82 GLU A N 1
ATOM 635 C CA . GLU A 1 82 ? 12.128 13.074 -12.878 1.00 97.56 82 GLU A CA 1
ATOM 636 C C . GLU A 1 82 ? 11.677 11.616 -13.022 1.00 97.56 82 GLU A C 1
ATOM 638 O O . GLU A 1 82 ? 10.474 11.353 -12.969 1.00 97.56 82 GLU A O 1
ATOM 643 N N . MET A 1 83 ? 12.619 10.667 -13.091 1.00 97.12 83 MET A N 1
ATOM 644 C CA . MET A 1 83 ? 12.335 9.249 -13.369 1.00 97.12 83 MET A CA 1
ATOM 645 C C . MET A 1 83 ? 12.407 8.325 -12.148 1.00 97.12 83 MET A C 1
ATOM 647 O O . MET A 1 83 ? 11.651 7.358 -12.062 1.00 97.12 83 MET A O 1
ATOM 651 N N . CYS A 1 84 ? 13.312 8.583 -11.202 1.00 98.44 84 CYS A N 1
ATOM 652 C CA . CYS A 1 84 ? 13.593 7.652 -10.110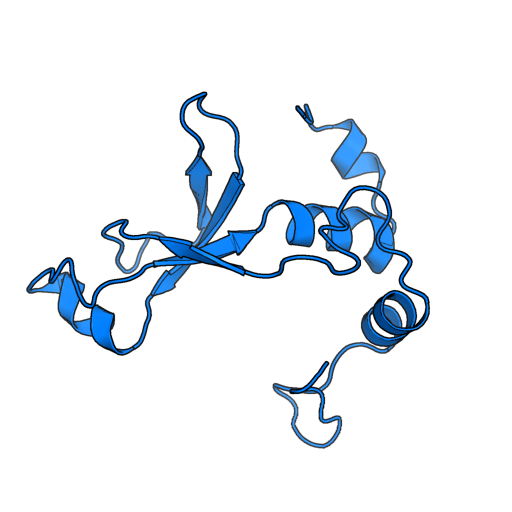 1.00 98.44 84 CYS A CA 1
ATOM 653 C C . CYS A 1 84 ? 12.505 7.708 -9.035 1.00 98.44 84 CYS A C 1
ATOM 655 O O . CYS A 1 84 ? 12.273 8.755 -8.423 1.00 98.44 84 CYS A O 1
ATOM 657 N N . ARG A 1 85 ? 11.853 6.575 -8.768 1.00 98.69 85 ARG A N 1
ATOM 658 C CA . ARG A 1 85 ? 10.847 6.438 -7.713 1.00 98.69 85 ARG A CA 1
ATOM 659 C C . ARG A 1 85 ? 11.088 5.178 -6.898 1.00 98.69 85 ARG A C 1
ATOM 661 O O . ARG A 1 85 ? 11.265 4.092 -7.449 1.00 98.69 85 ARG A O 1
ATOM 668 N N . ASN A 1 86 ? 11.039 5.309 -5.579 1.00 98.50 86 ASN A N 1
ATOM 669 C CA . ASN A 1 86 ? 10.931 4.146 -4.710 1.00 98.50 86 ASN A CA 1
ATOM 670 C C . ASN A 1 86 ? 9.465 3.691 -4.634 1.00 98.50 86 ASN A C 1
ATOM 672 O O . ASN A 1 86 ? 8.552 4.501 -4.807 1.00 98.50 86 ASN A O 1
ATOM 676 N N . ILE A 1 87 ? 9.242 2.408 -4.366 1.00 98.81 87 ILE A N 1
ATOM 677 C CA . ILE A 1 87 ? 7.920 1.798 -4.221 1.00 98.81 87 ILE A CA 1
ATOM 678 C C . ILE A 1 87 ? 7.778 1.320 -2.779 1.00 98.81 87 ILE A C 1
ATOM 680 O O . ILE A 1 87 ? 8.624 0.591 -2.253 1.00 98.81 87 ILE A O 1
ATOM 684 N N . SER A 1 88 ? 6.705 1.763 -2.132 1.00 98.81 88 SER A N 1
ATOM 685 C CA . SER A 1 88 ? 6.427 1.477 -0.728 1.00 98.81 88 SER A CA 1
ATOM 686 C C . SER A 1 88 ? 5.028 0.909 -0.550 1.00 98.81 88 SER A C 1
ATOM 688 O O . SER A 1 88 ? 4.095 1.308 -1.248 1.00 98.81 88 SER A O 1
ATOM 690 N N . LEU A 1 89 ? 4.885 -0.007 0.404 1.00 98.69 89 LEU A N 1
ATOM 691 C CA . LEU A 1 89 ? 3.587 -0.423 0.924 1.00 98.69 89 LEU A CA 1
ATOM 692 C C . LEU A 1 89 ? 2.971 0.738 1.702 1.00 98.69 89 LEU A C 1
ATOM 694 O O . LEU A 1 89 ? 3.672 1.394 2.474 1.00 98.69 89 LEU A O 1
ATOM 698 N N . ASP A 1 90 ? 1.671 0.965 1.533 1.00 98.75 90 ASP A N 1
ATOM 699 C CA . ASP A 1 90 ? 0.914 1.871 2.395 1.00 98.75 90 ASP A CA 1
ATOM 700 C C . ASP A 1 90 ? 0.679 1.201 3.753 1.00 98.75 90 ASP A C 1
ATOM 702 O O . ASP A 1 90 ? 0.239 0.046 3.813 1.00 98.75 90 ASP A O 1
ATOM 706 N N . ILE A 1 91 ? 0.959 1.906 4.854 1.00 98.62 91 ILE A N 1
ATOM 707 C CA . ILE A 1 91 ? 0.805 1.316 6.190 1.00 98.62 91 ILE A CA 1
ATOM 708 C C . ILE A 1 91 ? -0.646 0.897 6.469 1.00 98.62 91 ILE A C 1
ATOM 710 O O . ILE A 1 91 ? -0.877 -0.086 7.170 1.00 98.62 91 ILE A O 1
ATOM 714 N N . ARG A 1 92 ? -1.635 1.562 5.852 1.00 98.56 92 ARG A N 1
ATOM 715 C CA . ARG A 1 92 ? -3.052 1.188 5.976 1.00 98.56 92 ARG A CA 1
ATOM 716 C C . ARG A 1 92 ? -3.328 -0.189 5.388 1.00 98.56 92 ARG A C 1
ATOM 718 O O . ARG A 1 92 ? -4.120 -0.924 5.968 1.00 98.56 92 ARG A O 1
ATOM 725 N N . TYR A 1 93 ? -2.663 -0.570 4.294 1.00 98.75 93 TYR A N 1
ATOM 726 C CA . TYR A 1 93 ? -2.804 -1.913 3.728 1.00 98.75 93 TYR A CA 1
ATOM 727 C C . TYR A 1 93 ? -2.211 -2.976 4.647 1.00 98.75 93 TYR A C 1
ATOM 729 O O . TYR A 1 93 ? -2.814 -4.025 4.846 1.00 98.75 93 TYR A O 1
ATOM 737 N N . VAL A 1 94 ? -1.047 -2.695 5.239 1.00 98.69 94 VAL A N 1
ATOM 738 C CA . VAL A 1 94 ? -0.399 -3.607 6.192 1.00 98.69 94 VAL A CA 1
ATOM 739 C C . VAL A 1 94 ? -1.320 -3.858 7.387 1.00 98.69 94 VAL A C 1
ATOM 741 O O . VAL A 1 94 ? -1.608 -5.011 7.703 1.00 98.69 94 VAL A O 1
ATOM 744 N N . LEU A 1 95 ? -1.848 -2.794 7.998 1.00 98.56 95 LEU A N 1
ATOM 745 C CA . LEU A 1 95 ? -2.780 -2.902 9.123 1.00 98.56 95 LEU A CA 1
ATOM 746 C C . LEU A 1 95 ? -4.097 -3.583 8.720 1.00 98.56 95 LEU A C 1
ATOM 748 O O . LEU A 1 95 ? -4.578 -4.444 9.451 1.00 98.56 95 LEU A O 1
ATOM 752 N N . PHE A 1 96 ? -4.636 -3.281 7.535 1.00 98.62 96 PHE A N 1
ATOM 753 C CA . PHE A 1 96 ? -5.812 -3.957 6.981 1.00 98.62 96 PHE A CA 1
ATOM 754 C C . PHE A 1 96 ? -5.604 -5.469 6.841 1.00 98.62 96 PHE A C 1
ATOM 756 O O . PHE A 1 96 ? -6.486 -6.246 7.204 1.00 98.62 96 PHE A O 1
ATOM 763 N N . ILE A 1 97 ? -4.443 -5.903 6.346 1.00 98.75 97 ILE A N 1
ATOM 764 C CA . ILE A 1 97 ? -4.132 -7.328 6.221 1.00 98.75 97 ILE A CA 1
ATOM 765 C C . ILE A 1 97 ? -4.012 -7.986 7.600 1.00 98.75 97 ILE A C 1
ATOM 767 O O . ILE A 1 97 ? -4.558 -9.070 7.804 1.00 98.75 97 ILE A O 1
ATOM 771 N N . ILE A 1 98 ? -3.352 -7.342 8.563 1.00 98.69 98 ILE A N 1
ATOM 772 C CA . ILE A 1 98 ? -3.223 -7.886 9.924 1.00 98.69 98 ILE A CA 1
ATOM 773 C C . ILE A 1 98 ? -4.602 -8.025 10.590 1.00 98.69 98 ILE A C 1
ATOM 775 O O . ILE A 1 98 ? -4.914 -9.065 11.168 1.00 98.69 98 ILE A O 1
ATOM 779 N N . ASP A 1 99 ? -5.444 -7.004 10.469 1.00 98.38 99 ASP A N 1
ATOM 780 C CA . ASP A 1 99 ? -6.764 -6.943 11.091 1.00 98.38 99 ASP A CA 1
ATOM 781 C C . ASP A 1 99 ? -7.800 -7.804 10.351 1.00 98.38 99 ASP A C 1
ATOM 783 O O . ASP A 1 99 ? -8.234 -8.849 10.835 1.00 98.38 99 ASP A O 1
ATOM 787 N N . LYS A 1 100 ? -8.175 -7.408 9.132 1.00 98.31 100 LYS A N 1
ATOM 788 C CA . LYS A 1 100 ? -9.339 -7.950 8.415 1.00 98.31 100 LYS A CA 1
ATOM 789 C C . LYS A 1 100 ? -9.074 -9.282 7.729 1.00 98.31 100 LYS A C 1
ATOM 791 O O . LYS A 1 100 ? -9.972 -10.131 7.649 1.00 98.31 100 LYS A O 1
ATOM 796 N N . PHE A 1 101 ? -7.862 -9.455 7.205 1.00 98.44 101 PHE A N 1
ATOM 797 C CA . PHE A 1 101 ? -7.481 -10.676 6.503 1.00 98.44 101 PHE A CA 1
ATOM 798 C C . PHE A 1 101 ? -7.003 -11.760 7.473 1.00 98.44 101 PHE A C 1
ATOM 800 O O . PHE A 1 101 ? -7.500 -12.882 7.401 1.00 98.44 101 PHE A O 1
ATOM 807 N N . ALA A 1 102 ? -6.082 -11.430 8.382 1.00 98.38 102 ALA A N 1
ATOM 808 C CA . ALA A 1 102 ? -5.478 -12.397 9.296 1.00 98.38 102 ALA A CA 1
ATOM 809 C C . ALA A 1 102 ? -6.219 -12.547 10.637 1.00 98.38 102 ALA A C 1
ATOM 811 O O . ALA A 1 102 ? -6.015 -13.550 11.319 1.00 98.38 102 ALA A O 1
ATOM 812 N N . GLY A 1 103 ? -7.071 -11.592 11.029 1.00 97.75 103 GLY A N 1
ATOM 813 C CA . GLY A 1 103 ? -7.759 -11.630 12.324 1.00 97.75 103 GLY A CA 1
ATOM 814 C C . GLY A 1 103 ? -6.814 -11.466 13.519 1.00 97.75 103 GLY A C 1
ATOM 815 O O . GLY A 1 103 ? -7.135 -11.899 14.624 1.00 97.75 103 GLY A O 1
ATOM 816 N N . ALA A 1 104 ? -5.636 -10.872 13.314 1.00 98.38 104 ALA A N 1
ATOM 817 C CA . ALA A 1 104 ? -4.565 -10.762 14.302 1.00 98.38 104 ALA A CA 1
ATOM 818 C C . ALA A 1 104 ? -4.585 -9.403 15.026 1.00 98.38 104 ALA A C 1
ATOM 820 O O . ALA A 1 104 ? -3.559 -8.738 15.167 1.00 98.38 104 ALA A O 1
ATOM 821 N N . GLY A 1 105 ? -5.766 -8.990 15.499 1.00 96.00 105 GLY A N 1
ATOM 822 C CA . GLY A 1 105 ? -5.988 -7.680 16.130 1.00 96.00 105 GLY A CA 1
ATOM 823 C C . GLY A 1 105 ? -5.111 -7.401 17.357 1.00 96.00 105 GLY A C 1
ATOM 824 O O . GLY A 1 105 ? -4.782 -6.251 17.619 1.00 96.00 105 GLY A O 1
ATOM 825 N N . TYR A 1 106 ? -4.636 -8.440 18.048 1.00 98.12 106 TYR A N 1
ATOM 826 C CA . TYR A 1 106 ? -3.710 -8.303 19.178 1.00 98.12 106 TYR A CA 1
ATOM 827 C C . TYR A 1 106 ? -2.385 -7.612 18.801 1.00 98.12 106 TYR A C 1
ATOM 829 O O . TYR A 1 106 ? -1.767 -6.982 19.650 1.00 98.12 106 TYR A O 1
ATOM 837 N N . LEU A 1 107 ? -1.952 -7.686 17.535 1.00 98.56 107 LEU A N 1
ATOM 838 C CA . LEU A 1 107 ? -0.771 -6.952 17.063 1.00 98.56 107 LEU A CA 1
ATOM 839 C C . LEU A 1 107 ? -1.038 -5.449 16.950 1.00 98.56 107 LEU A C 1
ATOM 841 O O . LEU A 1 107 ? -0.122 -4.653 17.111 1.00 98.56 107 LEU A O 1
ATOM 845 N N . LEU A 1 108 ? -2.281 -5.050 16.676 1.00 97.56 108 LEU A N 1
ATOM 846 C CA . LEU A 1 108 ? -2.662 -3.639 16.609 1.00 97.56 108 LEU A CA 1
ATOM 847 C C . LEU A 1 108 ? -2.738 -3.036 18.011 1.00 97.56 108 LEU A C 1
ATOM 849 O O . LEU A 1 108 ? -2.403 -1.870 18.180 1.00 97.56 108 LEU A O 1
ATOM 853 N N . GLU A 1 109 ? -3.144 -3.827 19.007 1.00 97.75 109 GLU A N 1
ATOM 854 C CA . GLU A 1 109 ? -3.166 -3.419 20.419 1.00 97.75 109 GLU A CA 1
ATOM 855 C C . GLU A 1 109 ? -1.760 -3.129 20.973 1.00 97.75 109 GLU A C 1
ATOM 857 O O . GLU A 1 109 ? -1.620 -2.349 21.911 1.00 97.75 109 GLU A O 1
ATOM 862 N N . GLU A 1 110 ? -0.719 -3.726 20.385 1.00 98.44 110 GLU A N 1
ATOM 863 C CA . GLU A 1 110 ? 0.684 -3.472 20.740 1.00 98.44 110 GLU A CA 1
ATOM 864 C C . GLU A 1 110 ? 1.220 -2.152 20.149 1.00 98.44 110 GLU A C 1
ATOM 866 O O . GLU A 1 110 ? 2.238 -1.629 20.603 1.00 98.44 110 GLU A O 1
ATOM 871 N N . MET A 1 111 ? 0.546 -1.592 19.140 1.00 98.12 111 MET A N 1
ATOM 872 C CA . MET A 1 111 ? 1.000 -0.408 18.411 1.00 98.12 111 MET A CA 1
ATOM 873 C C . MET A 1 111 ? 0.334 0.875 18.920 1.00 98.12 111 MET A C 1
ATOM 875 O O . MET A 1 111 ? -0.850 0.906 19.246 1.00 98.12 111 MET A O 1
ATOM 879 N N . GLU A 1 112 ? 1.070 1.986 18.882 1.00 98.06 112 GLU A N 1
ATOM 880 C CA . GLU A 1 112 ? 0.482 3.322 18.996 1.00 98.06 112 GLU A CA 1
ATOM 881 C C . GLU A 1 112 ? 0.049 3.807 17.605 1.00 98.06 112 GLU A C 1
ATOM 883 O O . GLU A 1 112 ? 0.879 4.162 16.767 1.00 98.06 112 GLU A O 1
ATOM 888 N N . ILE A 1 113 ? -1.262 3.792 17.340 1.00 96.81 113 ILE A N 1
ATOM 889 C CA . ILE A 1 113 ? -1.835 4.249 16.067 1.00 96.81 113 ILE A CA 1
ATOM 890 C C . ILE A 1 113 ? -2.360 5.675 16.232 1.00 96.81 113 ILE A C 1
ATOM 892 O O . ILE A 1 113 ? -3.320 5.909 16.966 1.00 96.81 113 ILE A O 1
ATOM 896 N N . VAL A 1 114 ? -1.759 6.605 15.496 1.00 95.31 114 VAL A N 1
ATOM 897 C CA . VAL A 1 114 ? -2.131 8.027 15.452 1.00 95.31 114 VAL A CA 1
ATOM 898 C C . VAL A 1 114 ? -2.973 8.344 14.208 1.00 95.31 114 VAL A C 1
ATOM 900 O O . VAL A 1 114 ? -2.837 7.664 13.188 1.00 95.31 114 VAL A O 1
ATOM 903 N N . GLU A 1 115 ? -3.857 9.345 14.299 1.00 83.44 115 GLU A N 1
ATOM 904 C CA . GLU A 1 115 ? -4.786 9.772 13.228 1.00 83.44 115 GLU A CA 1
ATOM 905 C C . GLU A 1 115 ? -4.474 11.170 12.676 1.00 83.44 115 GLU A C 1
ATOM 907 O O . GLU A 1 115 ? -4.125 12.071 13.475 1.00 83.44 115 GLU A O 1
#